Protein AF-A0A7R9FZ53-F1 (afdb_monomer_lite)

Sequence (120 aa):
MSGNQLMGVQQLRASTTQPQPLHDRTPSQDQLITLHGHTTLIVQKIKECRNTQSVFDACVLNNLNLERPPFDYYNKVRVHVSSRPKPTIKPDVFPDPTPKLPDDYPREPAKYGSRFHWLN

Structure (mmCIF, N/CA/C/O backbone):
data_AF-A0A7R9FZ53-F1
#
_entry.id   AF-A0A7R9FZ53-F1
#
loop_
_atom_site.group_PDB
_atom_site.id
_atom_site.type_symbol
_atom_site.label_atom_id
_atom_site.label_alt_id
_atom_site.label_comp_id
_atom_site.label_asym_id
_atom_site.label_entity_id
_atom_site.label_seq_id
_atom_site.pdbx_PDB_ins_code
_atom_site.Cartn_x
_atom_site.Cartn_y
_atom_site.Cartn_z
_atom_site.occupancy
_atom_site.B_iso_or_equiv
_atom_site.auth_seq_id
_atom_site.auth_comp_id
_atom_site.auth_asym_id
_atom_site.auth_atom_id
_atom_site.pdbx_PDB_model_num
ATOM 1 N N . MET A 1 1 ? -42.876 -6.710 74.922 1.00 40.97 1 MET A N 1
ATOM 2 C CA . MET A 1 1 ? -41.539 -6.702 74.293 1.00 40.97 1 MET A CA 1
ATOM 3 C C . MET A 1 1 ? -41.719 -6.236 72.856 1.00 40.97 1 MET A C 1
ATOM 5 O O . MET A 1 1 ? -42.336 -6.948 72.081 1.00 40.97 1 MET A O 1
ATOM 9 N N . SER A 1 2 ? -41.551 -4.922 72.653 1.00 46.62 2 SER A N 1
ATOM 10 C CA . SER A 1 2 ? -40.618 -4.302 71.681 1.00 46.62 2 SER A CA 1
ATOM 11 C C . SER A 1 2 ? -41.028 -4.539 70.215 1.00 46.62 2 SER A C 1
ATOM 13 O O . SER A 1 2 ? -40.892 -5.646 69.721 1.00 46.62 2 SER A O 1
ATOM 15 N N . GLY A 1 3 ? -41.554 -3.581 69.448 1.00 43.38 3 GLY A N 1
ATOM 16 C CA . GLY A 1 3 ? -41.259 -2.149 69.459 1.00 43.38 3 GLY A CA 1
ATOM 17 C C . GLY A 1 3 ? -39.815 -1.910 69.012 1.00 43.38 3 GLY A C 1
ATOM 18 O O . GLY A 1 3 ? -38.931 -2.119 69.830 1.00 43.38 3 GLY A O 1
ATOM 19 N N . ASN A 1 4 ? -39.605 -1.560 67.736 1.00 57.16 4 ASN A N 1
ATOM 20 C CA . ASN A 1 4 ? -38.472 -0.792 67.175 1.00 57.16 4 ASN A CA 1
ATOM 21 C C . ASN A 1 4 ? -38.691 -0.695 65.650 1.00 57.16 4 ASN A C 1
ATOM 23 O O . ASN A 1 4 ? -38.728 -1.715 64.974 1.00 57.16 4 ASN A O 1
ATOM 27 N N . GLN A 1 5 ? -39.134 0.428 65.087 1.00 52.97 5 GLN A N 1
ATOM 28 C CA . GLN A 1 5 ? -38.496 1.742 64.915 1.00 52.97 5 GLN A CA 1
AT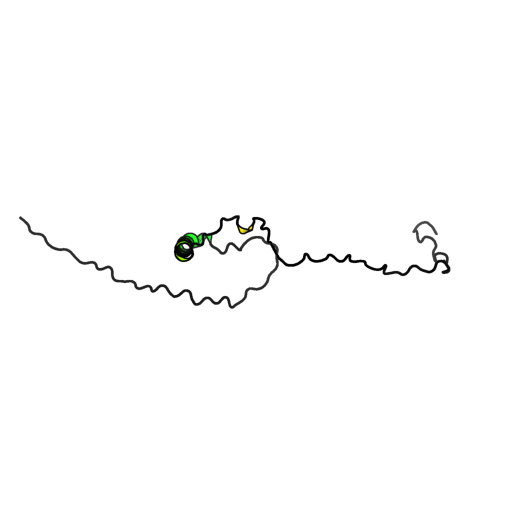OM 29 C C . GLN A 1 5 ? -37.684 1.852 63.611 1.00 52.97 5 GLN A C 1
ATOM 31 O O . GLN A 1 5 ? -36.732 1.123 63.356 1.00 52.97 5 GLN A O 1
ATOM 36 N N . LEU A 1 6 ? -38.147 2.815 62.811 1.00 50.94 6 LEU A N 1
ATOM 37 C CA . LEU A 1 6 ? -37.617 3.379 61.575 1.00 50.94 6 LEU A CA 1
ATOM 38 C C . LEU A 1 6 ? -36.127 3.739 61.643 1.00 50.94 6 LEU A C 1
ATOM 40 O O . LEU A 1 6 ? -35.712 4.402 62.585 1.00 50.94 6 LEU A O 1
ATOM 44 N N . MET A 1 7 ? -35.405 3.453 60.559 1.00 55.19 7 MET A N 1
ATOM 45 C CA . MET A 1 7 ? -34.286 4.234 60.005 1.00 55.19 7 MET A CA 1
ATOM 46 C C . MET A 1 7 ? -34.369 4.003 58.484 1.00 55.19 7 MET A C 1
ATOM 48 O O . MET A 1 7 ? -34.604 2.882 58.058 1.00 55.19 7 MET A O 1
ATOM 52 N N . GLY A 1 8 ? -34.259 4.951 57.568 1.00 43.66 8 GLY A N 1
ATOM 53 C CA . GLY A 1 8 ? -33.617 6.249 57.608 1.00 43.66 8 GLY A CA 1
ATOM 54 C C . GLY A 1 8 ? -33.093 6.483 56.189 1.00 43.66 8 GLY A C 1
ATOM 55 O O . GLY A 1 8 ? -32.354 5.672 55.645 1.00 43.66 8 GLY A O 1
ATOM 56 N N . VAL A 1 9 ? -33.573 7.561 55.583 1.00 47.75 9 VAL A N 1
ATOM 57 C CA . VAL A 1 9 ? -33.296 8.079 54.241 1.00 47.75 9 VAL A CA 1
ATOM 58 C C . VAL A 1 9 ? -31.801 8.091 53.899 1.00 47.75 9 VAL A C 1
ATOM 60 O O . VAL A 1 9 ? -31.007 8.645 54.652 1.00 47.75 9 VAL A O 1
ATOM 63 N N . GLN A 1 10 ? -31.447 7.647 52.692 1.00 50.56 10 GLN A N 1
ATOM 64 C CA . GLN A 1 10 ? -30.381 8.294 51.923 1.00 50.56 10 GLN A CA 1
ATOM 65 C C . GLN A 1 10 ? -30.743 8.307 50.437 1.00 50.56 10 GLN A C 1
ATOM 67 O O . GLN A 1 10 ? -30.466 7.394 49.667 1.00 50.56 10 GLN A O 1
ATOM 72 N N . GLN A 1 11 ? -31.409 9.396 50.057 1.00 53.41 11 GLN A N 1
ATOM 73 C CA . GLN A 1 11 ? -31.440 9.895 48.690 1.00 53.41 11 GLN A CA 1
ATOM 74 C C . GLN A 1 11 ? -29.994 10.122 48.234 1.00 53.41 11 GLN A C 1
ATOM 76 O O . GLN A 1 11 ? -29.324 11.032 48.728 1.00 53.41 11 GLN A O 1
ATOM 81 N N . LEU A 1 12 ? -29.511 9.324 47.282 1.00 49.91 12 LEU A N 1
ATOM 82 C CA . LEU A 1 12 ? -28.318 9.685 46.525 1.00 49.91 12 LEU A CA 1
ATOM 83 C C . LEU A 1 12 ? -28.705 10.827 45.586 1.00 49.91 12 LEU A C 1
ATOM 85 O O . LEU A 1 12 ? -29.399 10.651 44.586 1.00 49.91 12 LEU A O 1
ATOM 89 N N . ARG A 1 13 ? -28.309 12.030 46.000 1.00 50.81 13 ARG A N 1
ATOM 90 C CA . ARG A 1 13 ? -28.430 13.270 45.241 1.00 50.81 13 ARG A CA 1
ATOM 91 C C . ARG A 1 13 ? -27.688 13.138 43.911 1.00 50.81 13 ARG A C 1
ATOM 93 O O . ARG A 1 13 ? -26.597 12.578 43.845 1.00 50.81 13 ARG A O 1
ATOM 100 N N . ALA A 1 14 ? -28.306 13.691 42.875 1.00 45.50 14 ALA A N 1
ATOM 101 C CA . ALA A 1 14 ? -27.783 13.802 41.527 1.00 45.50 14 ALA A CA 1
ATOM 102 C C . ALA A 1 14 ? -26.382 14.435 41.493 1.00 45.50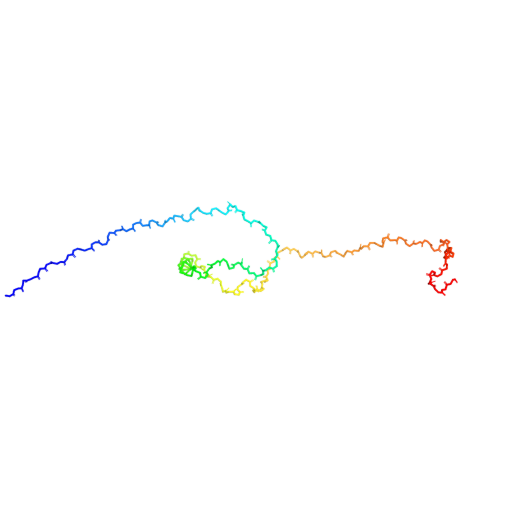 14 ALA A C 1
ATOM 104 O O . ALA A 1 14 ? -26.176 15.515 42.043 1.00 45.50 14 ALA A O 1
ATOM 105 N N . SER A 1 15 ? -25.462 13.818 40.753 1.00 36.88 15 SER A N 1
ATOM 106 C CA . SER A 1 15 ? -24.453 14.579 40.021 1.00 36.88 15 SER A CA 1
ATOM 107 C C . SER A 1 15 ? -24.885 14.576 38.566 1.00 36.88 15 SER A C 1
ATOM 109 O O . SER A 1 15 ? -24.725 13.596 37.842 1.00 36.88 15 SER A O 1
ATOM 111 N N . THR A 1 16 ? -25.532 15.668 38.175 1.00 47.81 16 THR A N 1
ATOM 112 C CA . THR A 1 16 ? -25.757 16.000 36.776 1.00 47.81 16 THR A CA 1
ATOM 113 C C . THR A 1 16 ? -24.399 16.371 36.179 1.00 47.81 16 THR A C 1
ATOM 115 O O . THR A 1 16 ? -23.972 17.518 36.195 1.00 47.81 16 THR A O 1
ATOM 118 N N . THR A 1 17 ? -23.650 15.387 35.696 1.00 46.69 17 THR A N 1
ATOM 119 C CA . THR A 1 17 ? -22.636 15.650 34.677 1.00 46.69 17 THR A CA 1
ATOM 120 C C . THR A 1 17 ? -23.312 15.413 33.345 1.00 46.69 17 THR A C 1
ATOM 122 O O . THR A 1 17 ? -23.374 14.299 32.830 1.00 46.69 17 THR A O 1
ATOM 125 N N . GLN A 1 18 ? -23.883 16.494 32.817 1.00 50.19 18 GLN A N 1
ATOM 126 C CA . GLN A 1 18 ? -24.276 16.582 31.419 1.00 50.19 18 GLN A CA 1
ATOM 127 C C . GLN A 1 18 ? -23.135 16.010 30.556 1.00 50.19 18 GLN A C 1
ATOM 129 O O . GLN A 1 18 ? -21.997 16.475 30.700 1.00 50.19 18 GLN A O 1
ATOM 134 N N . PRO A 1 19 ? -23.381 15.018 29.681 1.00 48.72 19 PRO A N 1
ATOM 135 C CA . PRO A 1 19 ? -22.401 14.662 28.671 1.00 48.72 19 PRO A CA 1
ATOM 136 C C . PRO A 1 19 ? -22.214 15.895 27.789 1.00 48.72 19 PRO A C 1
ATOM 138 O O . PRO A 1 19 ? -23.145 16.350 27.127 1.00 48.72 19 PRO A O 1
ATOM 141 N N . GLN A 1 20 ? -21.023 16.485 27.854 1.00 58.31 20 GLN A N 1
ATOM 142 C CA . GLN A 1 20 ? -20.663 17.608 27.000 1.00 58.31 20 GLN A CA 1
ATOM 143 C C . GLN A 1 20 ? -20.831 17.170 25.533 1.00 58.31 20 GLN A C 1
ATOM 145 O O . GLN A 1 20 ? -20.358 16.084 25.175 1.00 58.31 20 GLN A O 1
ATOM 150 N N . PRO A 1 21 ? -21.507 17.963 24.685 1.00 44.88 21 PRO A N 1
ATOM 151 C CA . PRO A 1 21 ? -21.670 17.629 23.279 1.00 44.88 21 PRO A CA 1
ATOM 152 C C . PRO A 1 21 ? -20.295 17.564 22.598 1.00 44.88 21 PRO A C 1
ATOM 154 O O . PRO A 1 21 ? -19.507 18.505 22.657 1.00 44.88 21 PRO A O 1
ATOM 157 N N . LEU A 1 22 ? -20.008 16.438 21.938 1.00 53.91 22 LEU A N 1
ATOM 158 C CA . LEU A 1 22 ? -18.785 16.169 21.169 1.00 53.91 22 LEU A CA 1
ATOM 159 C C . LEU A 1 22 ? -18.784 16.942 19.837 1.00 53.91 22 LEU A C 1
ATOM 161 O O . LEU A 1 22 ? -18.521 16.366 18.787 1.00 53.91 22 LEU A O 1
ATOM 165 N N . HIS A 1 23 ? -19.144 18.225 19.854 1.00 53.47 23 HIS A N 1
ATOM 166 C CA . HIS A 1 23 ? -19.227 19.019 18.629 1.00 53.47 23 HIS A CA 1
ATOM 167 C C . HIS A 1 23 ? -18.069 19.990 18.404 1.00 53.47 23 HIS A C 1
ATOM 169 O O . HIS A 1 23 ? -17.952 20.493 17.293 1.00 53.47 23 HIS A O 1
ATOM 175 N N . ASP A 1 24 ? -17.139 20.125 19.355 1.00 41.97 24 ASP A N 1
ATOM 176 C CA . ASP A 1 24 ? -15.988 21.024 19.217 1.00 41.97 24 ASP A CA 1
ATOM 177 C C . ASP A 1 24 ? -14.653 20.300 19.431 1.00 41.97 24 ASP A C 1
ATOM 179 O O . ASP A 1 24 ? -13.992 20.413 20.462 1.00 41.97 24 ASP A O 1
ATOM 183 N N . ARG A 1 25 ? -14.221 19.552 18.414 1.00 44.69 25 ARG A N 1
ATOM 184 C CA . ARG A 1 25 ? -12.794 19.464 18.068 1.00 44.69 25 ARG A CA 1
ATOM 185 C C . ARG A 1 25 ? -12.687 19.566 16.561 1.00 44.69 25 ARG A C 1
ATOM 187 O O . ARG A 1 25 ? -12.655 18.559 15.856 1.00 44.69 25 ARG A O 1
ATOM 194 N N . THR A 1 26 ? -12.675 20.793 16.061 1.00 45.09 26 THR A N 1
ATOM 195 C CA . THR A 1 26 ? -12.249 21.034 14.688 1.00 45.09 26 THR A CA 1
ATOM 196 C C . THR A 1 26 ? -10.803 20.539 14.541 1.00 45.09 26 THR A C 1
ATOM 198 O O . THR A 1 26 ? -9.958 20.834 15.392 1.00 45.09 26 THR A O 1
ATOM 201 N N . PRO A 1 27 ? -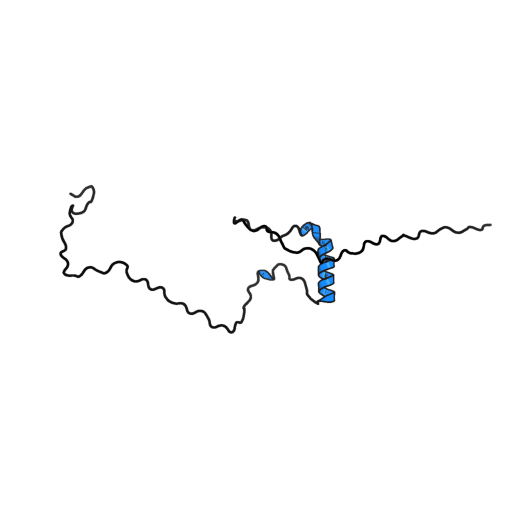10.479 19.772 13.488 1.00 45.69 27 PRO A N 1
ATOM 202 C CA . PRO A 1 27 ? -9.108 19.437 13.151 1.00 45.69 27 PRO A CA 1
ATOM 203 C C . PRO A 1 27 ? -8.517 20.656 12.445 1.00 45.69 27 PRO A C 1
ATOM 205 O O . PRO A 1 27 ? -8.433 20.719 11.224 1.00 45.69 27 PRO A O 1
ATOM 208 N N . SER A 1 28 ? -8.186 21.679 13.217 1.00 50.81 28 SER A N 1
ATOM 209 C CA . SER A 1 28 ? -7.570 22.892 12.699 1.00 50.81 28 SER A CA 1
ATOM 210 C C . SER A 1 28 ? -6.437 23.290 13.623 1.00 50.81 28 SER A C 1
ATOM 212 O O . SER A 1 28 ? -6.613 24.147 14.482 1.00 50.81 28 SER A O 1
ATOM 214 N N . GLN A 1 29 ? -5.312 22.594 13.474 1.00 44.66 29 GLN A N 1
ATOM 215 C CA . GLN A 1 29 ? -3.957 23.152 13.449 1.00 44.66 29 GLN A CA 1
ATOM 216 C C . GLN A 1 29 ? -2.961 21.995 13.520 1.00 44.66 29 GLN A C 1
ATOM 218 O O . GLN A 1 29 ? -2.719 21.404 14.567 1.00 44.66 29 GLN A O 1
ATOM 223 N N . ASP A 1 30 ? -2.467 21.641 12.338 1.00 44.09 30 ASP A N 1
ATOM 224 C CA . ASP A 1 30 ? -1.057 21.405 12.059 1.00 44.09 30 ASP A CA 1
ATOM 225 C C . ASP A 1 30 ? -0.232 20.707 13.143 1.00 44.09 30 ASP A C 1
ATOM 227 O O . ASP A 1 30 ? 0.284 21.333 14.063 1.00 44.09 30 ASP A O 1
ATOM 231 N N . GLN A 1 31 ? 0.084 19.440 12.881 1.00 48.75 31 GLN A N 1
ATOM 232 C CA . GLN A 1 31 ? 1.490 19.122 12.640 1.00 48.75 31 GLN A CA 1
ATOM 233 C C . GLN A 1 31 ? 1.625 18.353 11.328 1.00 48.75 31 GLN A C 1
ATOM 235 O O . GLN A 1 31 ? 1.539 17.129 11.259 1.00 48.75 31 GLN A O 1
ATOM 240 N N . LEU A 1 32 ? 1.816 19.127 10.264 1.00 41.47 32 LEU A N 1
ATOM 241 C CA . LEU A 1 32 ? 2.550 18.686 9.090 1.00 41.47 32 LEU A CA 1
ATOM 242 C C . LEU A 1 32 ? 4.049 18.596 9.462 1.00 41.47 32 LEU A C 1
ATOM 244 O O . LEU A 1 32 ? 4.530 19.390 10.268 1.00 41.47 32 LEU A O 1
ATOM 248 N N . ILE A 1 33 ? 4.782 17.726 8.753 1.00 46.03 33 ILE A N 1
ATOM 249 C CA . ILE A 1 33 ? 6.255 17.572 8.690 1.00 46.03 33 ILE A CA 1
ATOM 250 C C . ILE A 1 33 ? 6.849 16.782 9.890 1.00 46.03 33 ILE A C 1
ATOM 252 O O . ILE A 1 33 ? 6.860 17.239 11.022 1.00 46.03 33 ILE A O 1
ATOM 256 N N . THR A 1 34 ? 7.379 15.558 9.739 1.00 41.53 34 THR A N 1
ATOM 257 C CA . THR A 1 34 ? 8.690 15.295 9.114 1.00 41.53 34 THR A CA 1
ATOM 258 C C . THR A 1 34 ? 8.832 13.829 8.676 1.00 41.53 34 THR A C 1
ATOM 260 O 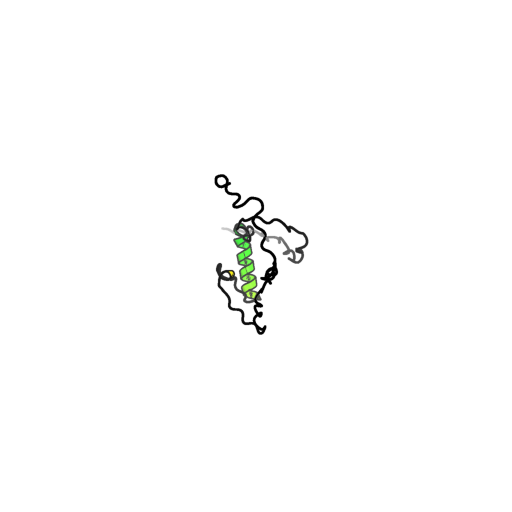O . THR A 1 34 ? 8.542 12.897 9.424 1.00 41.53 34 THR A O 1
ATOM 263 N N . LEU A 1 35 ? 9.310 13.650 7.442 1.00 51.12 35 LEU A N 1
ATOM 264 C CA . LEU A 1 35 ? 9.859 12.419 6.873 1.00 51.12 35 LEU A CA 1
ATOM 265 C C . LEU A 1 35 ? 10.961 11.861 7.779 1.00 51.12 35 LEU A C 1
ATOM 267 O O . LEU A 1 35 ? 11.946 12.556 7.916 1.00 51.12 35 LEU A O 1
ATOM 271 N N . HIS A 1 36 ? 10.839 10.650 8.333 1.00 40.44 36 HIS A N 1
ATOM 272 C CA . HIS A 1 36 ? 11.942 9.696 8.574 1.00 40.44 36 HIS A CA 1
ATOM 273 C C . HIS A 1 36 ? 11.367 8.368 9.110 1.00 40.44 36 HIS A C 1
ATOM 275 O O . HIS A 1 36 ? 11.066 8.226 10.288 1.00 40.44 36 HIS A O 1
ATOM 281 N N . GLY A 1 37 ? 11.203 7.389 8.216 1.00 46.22 37 GLY A N 1
ATOM 282 C CA . GLY A 1 37 ? 11.651 6.001 8.412 1.00 46.22 37 GLY A CA 1
ATOM 283 C C . GLY A 1 37 ? 11.371 5.220 9.705 1.00 46.22 37 GLY A C 1
ATOM 284 O O . GLY A 1 37 ? 12.146 4.311 9.983 1.00 46.22 37 GLY A O 1
ATOM 285 N N . HIS A 1 38 ? 10.308 5.474 10.470 1.00 38.25 38 HIS A N 1
ATOM 286 C CA . HIS A 1 38 ? 9.910 4.570 11.555 1.00 38.25 38 HIS A CA 1
ATOM 287 C C . HIS A 1 38 ? 8.441 4.175 11.416 1.00 38.25 38 HIS A C 1
ATOM 289 O O . HIS A 1 38 ? 7.527 4.949 11.693 1.00 38.25 38 HIS A O 1
ATOM 295 N N . THR A 1 39 ? 8.213 2.943 10.964 1.00 51.38 39 THR A N 1
ATOM 296 C CA . THR A 1 39 ? 6.903 2.291 10.930 1.00 51.38 39 THR A CA 1
ATOM 297 C C . THR A 1 39 ? 6.441 2.036 12.360 1.00 51.38 39 THR A C 1
ATOM 299 O O . THR A 1 39 ? 6.587 0.952 12.918 1.00 51.38 39 THR A O 1
ATOM 302 N N . THR A 1 40 ? 5.922 3.061 13.014 1.00 51.31 40 THR A N 1
ATOM 303 C CA . THR A 1 40 ? 5.094 2.933 14.207 1.00 51.31 40 THR A CA 1
ATOM 304 C C . THR A 1 40 ? 4.282 4.213 14.335 1.00 51.31 40 THR A C 1
ATOM 306 O O . THR A 1 40 ? 4.805 5.294 14.106 1.00 51.31 40 THR A O 1
ATOM 309 N N . LEU A 1 41 ? 3.025 4.073 14.764 1.00 45.59 41 LEU A N 1
ATOM 310 C CA . LEU A 1 41 ? 2.115 5.153 15.185 1.00 45.59 41 LEU A CA 1
ATOM 311 C C . LEU A 1 41 ? 1.124 5.707 14.134 1.00 45.59 41 LEU A C 1
ATOM 313 O O . LEU A 1 41 ? 1.020 6.903 13.911 1.00 45.59 41 LEU A O 1
ATOM 317 N N . ILE A 1 42 ? 0.240 4.831 13.643 1.00 47.38 42 ILE A N 1
ATOM 318 C CA . ILE A 1 42 ? -1.222 5.086 13.741 1.00 47.38 42 ILE A CA 1
ATOM 319 C C . ILE A 1 42 ? -1.872 4.271 14.868 1.00 47.38 42 ILE A C 1
ATOM 321 O O . ILE A 1 42 ? -3.089 4.231 15.020 1.00 47.38 42 ILE A O 1
ATOM 325 N N . VAL A 1 43 ? -1.060 3.673 15.740 1.00 52.22 43 VAL A N 1
ATOM 326 C CA . VAL A 1 43 ? -1.505 3.406 17.104 1.00 52.22 43 VAL A CA 1
ATOM 327 C C . VAL A 1 43 ? -1.319 4.726 17.847 1.00 52.22 43 VAL A C 1
ATOM 329 O O . VAL A 1 43 ? -0.348 4.906 18.576 1.00 52.22 43 VAL A O 1
ATOM 332 N N . GLN A 1 44 ? -2.274 5.655 17.681 1.00 56.22 44 GLN A N 1
ATOM 333 C CA . GLN A 1 44 ? -2.632 6.562 18.781 1.00 56.22 44 GLN A CA 1
ATOM 334 C C . GLN A 1 44 ? -2.632 5.733 20.073 1.00 56.22 44 GLN A C 1
ATOM 336 O O . GLN A 1 44 ? -2.841 4.524 20.003 1.00 56.22 44 GLN A O 1
ATOM 341 N N . LYS A 1 45 ? -2.382 6.317 21.242 1.00 60.78 45 LYS A N 1
ATOM 342 C CA . LYS A 1 45 ? -2.263 5.607 22.531 1.00 60.78 45 LYS A CA 1
ATOM 343 C C . LYS A 1 45 ? -3.585 4.921 22.977 1.00 60.78 45 LYS A C 1
ATOM 345 O O . LYS A 1 45 ? -4.130 5.183 24.034 1.00 60.78 45 LYS A O 1
ATOM 350 N N . ILE A 1 46 ? -4.112 4.002 22.167 1.00 72.50 46 ILE A N 1
ATOM 351 C CA . ILE A 1 46 ? -5.414 3.329 22.234 1.00 72.50 46 ILE A CA 1
ATOM 352 C C . ILE A 1 46 ? -5.390 2.250 23.319 1.00 72.50 46 ILE A C 1
ATOM 354 O O . ILE A 1 46 ? -6.437 1.809 23.784 1.00 72.50 46 ILE A O 1
ATOM 358 N N . LYS A 1 47 ? -4.197 1.817 23.752 1.00 78.62 47 LYS A N 1
ATOM 359 C CA . LYS A 1 47 ? -4.038 0.833 24.831 1.00 78.62 47 LYS A CA 1
ATOM 360 C C . LYS A 1 47 ? -4.737 1.277 26.121 1.00 78.62 47 LYS A C 1
ATOM 362 O O . LYS A 1 47 ? -5.308 0.433 26.796 1.00 78.62 47 LYS A O 1
ATOM 367 N N . GLU A 1 48 ? -4.753 2.574 26.416 1.00 84.62 48 GLU A N 1
ATOM 368 C CA . GLU A 1 48 ? -5.395 3.127 27.617 1.00 84.62 48 GLU A CA 1
ATOM 369 C C . GLU A 1 48 ? -6.892 3.416 27.433 1.00 84.62 48 GLU A C 1
ATOM 371 O O . GLU A 1 48 ? -7.622 3.558 28.408 1.00 84.62 48 GLU A O 1
ATOM 376 N N . CYS A 1 49 ? -7.378 3.461 26.190 1.00 85.31 49 CYS A N 1
ATOM 377 C CA . CYS A 1 49 ? -8.745 3.863 25.849 1.00 85.31 49 CYS A CA 1
ATOM 378 C C . CYS A 1 49 ? -9.674 2.675 25.537 1.00 85.31 49 CYS A C 1
ATOM 380 O O . CYS A 1 49 ? -10.685 2.841 24.859 1.00 85.31 49 CYS A O 1
ATOM 382 N N . ARG A 1 50 ? -9.363 1.457 26.003 1.00 86.56 50 ARG A N 1
ATOM 383 C CA . ARG A 1 50 ? -10.175 0.264 25.678 1.00 86.56 50 ARG A CA 1
ATOM 384 C C . ARG A 1 50 ? -11.587 0.305 26.262 1.00 86.56 50 ARG A C 1
ATOM 386 O O . ARG A 1 50 ? -12.508 -0.205 25.634 1.00 86.56 50 ARG A O 1
ATOM 393 N N . ASN A 1 51 ? -11.768 0.980 27.396 1.00 87.94 51 ASN A N 1
ATOM 394 C CA . ASN A 1 51 ? -13.080 1.138 28.029 1.00 87.94 51 ASN A CA 1
ATOM 395 C C . ASN A 1 51 ? -14.003 2.071 27.233 1.00 87.94 51 ASN A C 1
ATOM 397 O O . ASN A 1 51 ? -15.193 1.812 27.120 1.00 87.94 51 ASN A O 1
ATOM 401 N N . THR A 1 52 ? -13.472 3.159 26.668 1.00 90.12 52 THR A N 1
ATOM 402 C CA . THR A 1 52 ? -14.270 4.075 25.837 1.00 90.12 52 THR A CA 1
ATOM 403 C C . THR A 1 52 ? -14.487 3.512 24.438 1.00 90.12 52 THR A C 1
ATOM 405 O O . THR A 1 52 ? -15.543 3.730 23.848 1.00 90.12 52 THR A O 1
ATOM 408 N N . GLN A 1 53 ? -13.529 2.732 23.931 1.00 90.00 53 GLN A N 1
ATOM 409 C CA . GLN A 1 53 ? -13.656 2.026 22.663 1.00 90.00 53 GLN A CA 1
ATOM 410 C C . GLN A 1 53 ? -14.831 1.043 22.657 1.00 90.00 53 GLN A C 1
ATOM 412 O O . GLN A 1 53 ? -15.598 1.054 21.703 1.00 90.00 53 GLN A O 1
ATOM 417 N N . SER A 1 54 ? -15.013 0.230 23.704 1.00 90.25 54 SER A N 1
ATOM 418 C CA . SER A 1 54 ? -16.118 -0.740 23.741 1.00 90.25 54 SER A CA 1
ATOM 419 C C . SER A 1 54 ? -17.493 -0.066 23.736 1.00 90.25 54 SER A C 1
ATOM 421 O O . SER A 1 54 ? -18.400 -0.525 23.047 1.00 90.25 54 SER A O 1
ATOM 423 N N . VAL A 1 55 ? -17.638 1.052 24.455 1.00 94.38 55 VAL A N 1
ATOM 424 C CA . VAL A 1 55 ? -18.880 1.842 24.481 1.00 94.38 55 VAL A CA 1
ATOM 425 C C . VAL A 1 55 ? -19.163 2.462 23.113 1.00 94.38 55 VAL A C 1
ATOM 427 O O . VAL A 1 55 ? -20.300 2.433 22.643 1.00 94.38 55 VAL A O 1
ATOM 430 N N . PHE A 1 56 ? -18.135 3.001 22.456 1.00 93.75 56 PHE A N 1
ATOM 431 C CA . PHE A 1 56 ? -18.269 3.577 21.122 1.00 93.75 56 PHE A CA 1
ATOM 432 C C . PHE A 1 56 ? -18.617 2.517 20.071 1.00 93.75 56 PHE A C 1
ATOM 434 O O . PHE A 1 56 ? -19.586 2.691 19.334 1.00 93.75 56 PHE A O 1
ATOM 441 N N . ASP A 1 57 ? -17.884 1.402 20.048 1.00 94.50 57 ASP A N 1
ATOM 442 C CA . ASP A 1 57 ? -18.111 0.303 19.108 1.00 94.50 57 ASP A CA 1
ATOM 443 C C . ASP A 1 57 ? -19.536 -0.270 19.274 1.00 94.50 57 ASP A C 1
ATOM 445 O O . ASP A 1 57 ? -20.221 -0.518 18.282 1.00 94.50 57 ASP A O 1
ATOM 449 N N . ALA A 1 58 ? -20.039 -0.390 20.511 1.00 94.56 58 ALA A N 1
ATOM 450 C CA . ALA A 1 58 ? -21.419 -0.802 20.778 1.00 94.56 58 ALA A CA 1
ATOM 451 C C . ALA A 1 58 ? -22.456 0.225 20.287 1.00 94.56 58 ALA A C 1
ATOM 453 O O . ALA A 1 58 ? -23.473 -0.143 19.701 1.00 94.56 58 ALA A O 1
ATOM 454 N N . CYS A 1 59 ? -22.207 1.519 20.500 1.00 96.69 59 CYS A N 1
ATOM 455 C CA . CYS A 1 59 ? -23.090 2.589 20.031 1.00 96.69 59 CYS A CA 1
ATOM 456 C C . CYS A 1 59 ? -23.210 2.600 18.498 1.00 96.69 59 CYS A C 1
ATOM 458 O O . CYS A 1 59 ? -24.311 2.710 17.957 1.00 96.69 59 CYS A O 1
ATOM 460 N N . VAL A 1 60 ? -22.087 2.446 17.794 1.00 96.88 60 VAL A N 1
ATOM 461 C CA . VAL A 1 60 ? -22.036 2.413 16.326 1.00 96.88 60 VAL A CA 1
ATOM 462 C C . VAL A 1 60 ? -22.724 1.162 15.776 1.00 96.88 60 VAL A C 1
ATOM 464 O O . VAL A 1 60 ? -23.496 1.265 14.821 1.00 96.88 60 VAL A O 1
ATOM 467 N N . LEU A 1 61 ? -22.522 0.003 16.408 1.00 96.12 61 LEU A N 1
ATOM 468 C CA . LEU A 1 61 ? -23.185 -1.235 16.005 1.00 96.12 61 LEU A CA 1
ATOM 469 C C . LEU A 1 61 ? -24.711 -1.134 16.139 1.00 96.12 61 LEU A C 1
ATOM 471 O O . LEU A 1 61 ? -25.429 -1.536 15.230 1.00 96.12 61 LEU A O 1
ATOM 475 N N . ASN A 1 62 ? -25.205 -0.564 17.240 1.00 97.25 62 ASN A N 1
ATOM 476 C CA . ASN A 1 62 ? -26.642 -0.494 17.516 1.00 97.25 62 ASN A CA 1
ATOM 477 C C . ASN A 1 62 ? -27.382 0.543 16.658 1.00 97.25 62 ASN A C 1
ATOM 479 O O . ASN A 1 62 ? -28.539 0.325 16.317 1.00 97.25 62 ASN A O 1
ATOM 483 N N . ASN A 1 63 ? -26.739 1.669 16.327 1.00 97.75 63 ASN A N 1
ATOM 484 C CA . ASN A 1 63 ? -27.402 2.776 15.627 1.00 97.75 63 ASN A CA 1
ATOM 485 C C . ASN A 1 63 ? -27.159 2.786 14.114 1.00 97.75 63 ASN A C 1
ATOM 487 O O . ASN A 1 63 ? -27.978 3.313 13.367 1.00 97.75 63 ASN A O 1
ATOM 491 N N . LEU A 1 64 ? -26.014 2.264 13.667 1.00 96.69 64 LEU A N 1
ATOM 492 C CA . LEU A 1 64 ? -25.589 2.314 12.265 1.00 96.69 64 LEU A CA 1
ATOM 493 C C . LEU A 1 64 ? -25.388 0.921 11.661 1.00 96.69 64 LEU A C 1
ATOM 495 O O . LEU A 1 64 ? -25.117 0.824 10.467 1.00 96.69 64 LEU A O 1
ATOM 499 N N . ASN A 1 65 ? -25.487 -0.147 12.464 1.00 96.00 65 ASN A N 1
ATOM 500 C CA . ASN A 1 65 ? -25.208 -1.522 12.043 1.00 96.00 65 ASN A CA 1
ATOM 501 C C . ASN A 1 65 ? -23.815 -1.677 11.404 1.00 96.00 65 ASN A C 1
ATOM 503 O O . ASN A 1 65 ? -23.608 -2.519 10.531 1.00 96.00 65 ASN A O 1
ATOM 507 N N . LEU A 1 66 ? -22.849 -0.860 11.839 1.00 94.81 66 LEU A N 1
ATOM 508 C CA . LEU A 1 66 ? -21.468 -0.904 11.366 1.00 94.81 66 LEU A CA 1
ATOM 509 C C . LEU A 1 66 ? -20.598 -1.636 12.388 1.00 94.81 66 LEU A C 1
ATOM 511 O O . LEU A 1 66 ? -20.441 -1.195 13.524 1.00 94.81 66 LEU A O 1
ATOM 515 N N . GLU A 1 67 ? -20.006 -2.750 11.969 1.00 94.00 67 GLU A N 1
ATOM 516 C CA . GLU A 1 67 ? -19.060 -3.501 12.790 1.00 94.00 67 GLU A CA 1
ATOM 517 C C . GLU A 1 67 ? -17.640 -2.940 12.646 1.00 94.00 67 GLU A C 1
ATOM 519 O O . GLU A 1 67 ? -17.209 -2.515 11.567 1.00 94.00 67 GLU A O 1
ATOM 524 N N . ARG A 1 68 ? -16.874 -2.986 13.739 1.00 92.50 68 ARG A N 1
ATOM 525 C CA . ARG A 1 68 ? -15.444 -2.696 13.716 1.00 92.50 68 ARG A CA 1
ATOM 526 C C . ARG A 1 68 ? -14.707 -3.736 12.854 1.00 92.50 68 ARG A C 1
ATOM 528 O O . ARG A 1 68 ? -14.724 -4.917 13.196 1.00 92.50 68 ARG A O 1
ATOM 535 N N . PRO A 1 69 ? -13.959 -3.327 11.812 1.00 92.62 69 PRO A N 1
ATOM 536 C CA . PRO A 1 69 ? -13.232 -4.279 10.987 1.00 92.62 69 PRO A CA 1
ATOM 537 C C . PRO A 1 69 ? -12.153 -5.047 11.771 1.00 92.62 69 PRO A C 1
ATOM 539 O O . PRO A 1 69 ? -11.537 -4.496 12.696 1.00 92.62 69 PRO A O 1
ATOM 542 N N . PRO A 1 70 ? -11.858 -6.300 11.381 1.00 90.19 70 PRO A N 1
ATOM 543 C CA . PRO A 1 70 ? -10.763 -7.059 11.966 1.00 90.19 70 PRO A CA 1
ATOM 544 C C . PRO A 1 70 ? -9.417 -6.390 11.672 1.00 90.19 70 PRO A C 1
ATOM 546 O O . PRO A 1 70 ? -9.277 -5.615 10.725 1.00 90.19 70 PRO A O 1
ATOM 549 N N . PHE A 1 71 ? -8.399 -6.733 12.465 1.00 86.56 71 PHE A N 1
ATOM 550 C CA . PHE A 1 71 ? -7.056 -6.145 12.369 1.00 86.56 71 PHE A CA 1
ATOM 551 C C . PHE A 1 71 ? -6.460 -6.190 10.949 1.00 86.56 71 PHE A C 1
ATOM 553 O O . PHE A 1 71 ? -5.780 -5.259 10.536 1.00 86.56 71 PHE A O 1
ATOM 560 N N . ASP A 1 72 ? -6.770 -7.236 10.185 1.00 90.69 72 ASP A N 1
ATOM 561 C CA . ASP A 1 72 ? -6.224 -7.470 8.847 1.00 90.69 72 ASP A CA 1
ATOM 562 C C . ASP A 1 72 ? -7.061 -6.861 7.700 1.00 90.69 72 ASP A C 1
ATOM 564 O O . ASP A 1 72 ? -6.728 -6.988 6.527 1.00 90.69 72 ASP A O 1
ATOM 568 N N . TYR A 1 73 ? -8.175 -6.183 7.990 1.00 91.69 73 TYR A N 1
ATOM 569 C CA . TYR A 1 73 ? -9.109 -5.711 6.956 1.00 91.69 73 TYR A CA 1
ATOM 570 C C . TYR A 1 73 ? -8.467 -4.798 5.897 1.00 91.69 73 TYR A C 1
ATOM 572 O O . TYR A 1 73 ? -8.837 -4.860 4.721 1.00 91.69 73 TYR A O 1
ATOM 580 N N . TYR A 1 74 ? -7.516 -3.959 6.307 1.00 88.69 74 TYR A N 1
ATOM 581 C CA . TYR A 1 74 ? -6.850 -2.990 5.431 1.00 88.69 74 TYR A CA 1
ATOM 582 C C . TYR A 1 74 ? -5.620 -3.548 4.712 1.00 88.69 74 TYR A C 1
ATOM 584 O O . TYR A 1 74 ? -5.188 -2.963 3.725 1.00 88.69 74 TYR A O 1
ATOM 592 N N . ASN A 1 75 ? -5.089 -4.685 5.162 1.00 92.75 75 ASN A N 1
ATOM 593 C CA . ASN A 1 75 ? -3.920 -5.310 4.542 1.00 92.75 75 ASN A CA 1
ATOM 594 C C . ASN A 1 75 ? -4.313 -6.307 3.443 1.00 92.75 75 ASN A C 1
ATOM 596 O O . ASN A 1 75 ? -3.471 -6.740 2.658 1.00 92.75 75 ASN A O 1
ATOM 600 N N . LYS A 1 76 ? -5.598 -6.667 3.359 1.00 90.94 76 LYS A N 1
ATOM 601 C CA . LYS A 1 76 ? -6.121 -7.523 2.295 1.00 90.94 76 LYS A CA 1
ATOM 602 C C . LYS A 1 76 ? -6.204 -6.758 0.979 1.00 90.94 76 LYS A C 1
ATOM 604 O O . LYS A 1 76 ? -6.786 -5.675 0.913 1.00 90.94 76 LYS A O 1
ATOM 609 N N . VAL A 1 77 ? -5.679 -7.369 -0.082 1.00 94.81 77 VAL A N 1
ATOM 610 C CA . VAL A 1 77 ? -5.789 -6.850 -1.450 1.00 94.81 77 VAL A CA 1
ATOM 611 C C . VAL A 1 77 ? -7.263 -6.758 -1.843 1.00 94.81 77 VAL A C 1
ATOM 613 O O . VAL A 1 77 ? -8.022 -7.714 -1.681 1.00 94.81 77 VAL A O 1
ATOM 616 N N . ARG A 1 78 ? -7.663 -5.605 -2.386 1.00 92.62 78 ARG A N 1
ATOM 617 C CA . ARG A 1 78 ? -9.008 -5.373 -2.924 1.00 92.62 78 ARG A CA 1
ATOM 618 C C . ARG A 1 78 ? -8.924 -5.105 -4.413 1.00 92.62 78 ARG A C 1
ATOM 620 O O . ARG A 1 78 ? -8.136 -4.274 -4.855 1.00 92.62 78 ARG A O 1
ATOM 627 N N . VAL A 1 79 ? -9.759 -5.795 -5.179 1.00 91.81 79 VAL A N 1
ATOM 628 C CA . VAL A 1 79 ? -9.905 -5.544 -6.613 1.00 91.81 79 VAL A CA 1
ATOM 629 C C . VAL A 1 79 ? -10.992 -4.490 -6.796 1.00 91.81 79 VAL A C 1
ATOM 631 O O . VAL A 1 79 ? -12.154 -4.727 -6.474 1.00 91.81 79 VAL A O 1
ATOM 634 N N . HIS A 1 80 ? -10.609 -3.315 -7.294 1.00 91.31 80 HIS A N 1
ATOM 635 C CA . HIS A 1 80 ? -11.543 -2.238 -7.610 1.00 91.31 80 HIS A CA 1
ATOM 636 C C . HIS A 1 80 ? -11.963 -2.330 -9.077 1.00 91.31 80 HIS A C 1
ATOM 638 O O . HIS A 1 80 ? -11.131 -2.207 -9.976 1.00 91.31 80 HIS A O 1
ATOM 644 N N . VAL A 1 81 ? -13.260 -2.522 -9.326 1.00 91.06 81 VAL A N 1
ATOM 645 C CA . VAL A 1 81 ? -13.823 -2.427 -10.677 1.00 91.06 81 VAL A CA 1
ATOM 646 C C . VAL A 1 81 ? -14.027 -0.950 -10.996 1.00 91.06 81 VAL A C 1
ATOM 648 O O . VAL A 1 81 ? -14.719 -0.245 -10.267 1.00 91.06 81 VAL A O 1
ATOM 651 N N . SER A 1 82 ? -13.414 -0.473 -12.077 1.00 92.38 82 SER A N 1
ATOM 652 C CA . SER A 1 82 ? -13.579 0.904 -12.545 1.00 92.38 82 SER A CA 1
ATOM 653 C C . SER A 1 82 ? -13.964 0.915 -14.021 1.00 92.38 82 SER A C 1
ATOM 655 O O . SER A 1 82 ? -13.496 0.079 -14.789 1.00 92.38 82 SER A O 1
ATOM 657 N N . SER A 1 83 ? -14.822 1.859 -14.413 1.00 93.56 83 SER A N 1
ATOM 658 C CA . SER A 1 83 ? -15.250 2.071 -15.805 1.00 93.56 83 SER A CA 1
ATOM 659 C C . SER A 1 83 ? -14.233 2.861 -16.637 1.00 93.56 83 SER A C 1
ATOM 661 O O . SER A 1 83 ? -14.380 2.985 -17.851 1.00 93.56 83 SER A O 1
ATOM 663 N N . ARG A 1 84 ? -13.201 3.419 -15.993 1.00 91.00 84 ARG A N 1
ATOM 664 C CA . ARG A 1 84 ? -12.155 4.200 -16.654 1.00 91.00 84 ARG A CA 1
ATOM 665 C C . ARG A 1 84 ? -11.311 3.284 -17.553 1.00 91.00 84 ARG A C 1
ATOM 667 O O . ARG A 1 84 ? -10.895 2.219 -17.096 1.00 91.00 84 ARG A O 1
ATOM 674 N N . PRO A 1 85 ? -10.971 3.703 -18.786 1.00 90.38 85 PRO A N 1
ATOM 675 C CA . PRO A 1 85 ? -10.046 2.944 -19.617 1.00 90.38 85 PRO A CA 1
ATOM 676 C C . PRO A 1 85 ? -8.663 2.857 -18.960 1.00 90.38 85 PRO A C 1
ATOM 678 O O . PRO A 1 85 ? -8.194 3.802 -18.313 1.00 90.38 85 PRO A O 1
ATOM 681 N N . LYS A 1 86 ? -7.993 1.716 -19.147 1.00 89.00 86 LYS A N 1
ATOM 682 C CA . LYS A 1 86 ? -6.626 1.508 -18.662 1.00 89.00 86 LYS A CA 1
ATOM 683 C C . LYS A 1 86 ? -5.697 2.575 -19.270 1.00 89.00 86 LYS A C 1
ATOM 685 O O . LYS A 1 86 ? -5.796 2.823 -20.471 1.00 89.00 86 LYS A O 1
ATOM 690 N N . PRO A 1 87 ? -4.799 3.198 -18.485 1.00 90.06 87 PRO A N 1
ATOM 691 C CA . PRO A 1 87 ? -3.825 4.142 -19.024 1.00 90.06 87 PRO A CA 1
ATOM 692 C C . PRO A 1 87 ? -2.981 3.502 -20.132 1.00 90.06 87 PRO A C 1
ATOM 694 O O . PRO A 1 87 ? -2.441 2.409 -19.950 1.00 90.06 87 PRO A O 1
ATOM 697 N N . THR A 1 88 ? -2.860 4.184 -21.271 1.00 88.75 88 THR A N 1
ATOM 698 C CA . THR A 1 88 ? -1.987 3.753 -22.367 1.00 88.75 88 THR A CA 1
ATOM 699 C C . THR A 1 88 ? -0.533 4.021 -21.995 1.00 88.75 88 THR A C 1
ATOM 701 O O . THR A 1 88 ? -0.170 5.159 -21.699 1.00 88.75 88 THR A O 1
ATOM 704 N N . ILE A 1 89 ? 0.305 2.987 -22.037 1.00 86.69 89 ILE A N 1
ATOM 705 C CA . ILE A 1 89 ? 1.754 3.118 -21.852 1.00 86.69 89 ILE A CA 1
ATOM 706 C C . ILE A 1 89 ? 2.329 3.636 -23.173 1.00 86.69 89 ILE A C 1
ATOM 708 O O . ILE A 1 89 ? 2.209 2.966 -24.198 1.00 86.69 89 ILE A O 1
ATOM 712 N N . LYS A 1 90 ? 2.913 4.836 -23.168 1.00 84.12 90 LYS A N 1
ATOM 713 C CA . LYS A 1 90 ? 3.693 5.332 -24.307 1.00 84.12 90 LYS A CA 1
ATOM 714 C C . LYS A 1 90 ? 5.142 4.872 -24.114 1.00 84.12 90 LYS A C 1
ATOM 716 O O . LYS A 1 90 ? 5.645 5.030 -23.005 1.00 84.12 90 LYS A O 1
ATOM 721 N N . PRO A 1 91 ? 5.797 4.275 -25.123 1.00 83.44 91 PRO A N 1
ATOM 722 C CA . PRO A 1 91 ? 7.217 3.981 -25.018 1.00 83.44 91 PRO A CA 1
ATOM 723 C C . PRO A 1 91 ? 8.001 5.296 -25.023 1.00 83.44 91 PRO A C 1
ATOM 725 O O . PRO A 1 91 ? 7.830 6.116 -25.928 1.00 83.44 91 PRO A O 1
ATOM 728 N N . ASP A 1 92 ? 8.867 5.479 -24.032 1.00 79.81 92 ASP A N 1
ATOM 729 C CA . ASP A 1 92 ? 9.822 6.581 -24.015 1.00 79.81 92 ASP A CA 1
ATOM 730 C C . ASP A 1 92 ? 10.955 6.248 -24.996 1.00 79.81 92 ASP A C 1
ATOM 732 O O . ASP A 1 92 ? 11.919 5.560 -24.662 1.00 79.81 92 ASP A O 1
ATOM 736 N N . VAL A 1 93 ? 10.808 6.673 -26.254 1.00 84.56 93 VAL A N 1
ATOM 737 C CA . VAL A 1 93 ? 11.883 6.585 -27.249 1.00 84.56 93 VAL A CA 1
ATOM 738 C C . VAL A 1 93 ? 12.695 7.869 -27.165 1.00 84.56 93 VAL A C 1
ATOM 740 O O . VAL A 1 93 ? 12.289 8.909 -27.685 1.00 84.56 93 VAL A O 1
ATOM 743 N N . PHE A 1 94 ? 13.842 7.799 -26.496 1.00 82.56 94 PHE A N 1
ATOM 744 C CA . PHE A 1 94 ? 14.817 8.883 -26.525 1.00 82.56 94 PHE A CA 1
ATOM 745 C C . PHE A 1 94 ? 15.582 8.828 -27.856 1.00 82.56 94 PHE A C 1
ATOM 747 O O . PHE A 1 94 ? 16.109 7.766 -28.198 1.00 82.56 94 PHE A O 1
ATOM 754 N N . PRO A 1 95 ? 15.647 9.926 -28.630 1.00 84.31 95 PRO A N 1
ATOM 755 C CA . PRO A 1 95 ? 16.534 9.982 -29.784 1.00 84.31 95 PRO A CA 1
ATOM 756 C C . PRO A 1 95 ? 17.998 9.916 -29.321 1.00 84.31 95 PRO A C 1
ATOM 758 O O . PRO A 1 95 ? 18.323 10.379 -28.226 1.00 84.31 95 PRO A O 1
ATOM 761 N N . ASP A 1 96 ? 18.878 9.356 -30.156 1.00 82.00 96 ASP A N 1
ATOM 762 C CA . ASP A 1 96 ? 20.327 9.403 -29.925 1.00 82.00 96 ASP A CA 1
ATOM 763 C C . ASP A 1 96 ? 20.753 10.880 -29.801 1.00 82.00 96 ASP A C 1
ATOM 765 O O . ASP A 1 96 ? 20.506 11.657 -30.731 1.00 82.00 96 ASP A O 1
ATOM 769 N N . PRO A 1 97 ? 21.336 11.310 -28.665 1.00 75.25 97 PRO A N 1
ATOM 770 C CA . PRO A 1 97 ? 21.737 12.702 -28.469 1.00 75.25 97 PRO A CA 1
ATOM 771 C C . PRO A 1 97 ? 22.865 13.129 -29.417 1.00 75.25 97 PRO A C 1
ATOM 773 O O . PRO A 1 97 ? 23.115 14.324 -29.573 1.00 75.25 97 PRO A O 1
ATOM 776 N N . THR A 1 98 ? 23.550 12.172 -30.046 1.00 79.12 98 THR A N 1
ATOM 777 C CA . THR A 1 98 ? 24.669 12.412 -30.952 1.00 79.12 98 THR A CA 1
ATOM 778 C C . THR A 1 98 ? 24.307 11.968 -32.367 1.00 79.12 98 THR A C 1
ATOM 780 O O . THR A 1 98 ? 24.262 10.767 -32.636 1.00 79.12 98 THR A O 1
ATOM 783 N N . PRO A 1 99 ? 24.071 12.895 -33.318 1.00 80.06 99 PRO A N 1
ATOM 784 C CA . PRO A 1 99 ? 23.943 12.505 -34.714 1.00 80.06 99 PRO A CA 1
ATOM 785 C C . PRO A 1 99 ? 25.249 11.835 -35.154 1.00 80.06 99 PRO A C 1
ATOM 787 O O . PRO A 1 99 ? 26.342 12.329 -34.866 1.00 80.06 99 PRO A O 1
ATOM 790 N N . LYS A 1 100 ? 25.143 10.694 -35.842 1.00 80.38 100 LYS A N 1
ATOM 791 C CA . LYS A 1 100 ? 26.314 10.028 -36.419 1.00 80.38 100 LYS A CA 1
ATOM 792 C C . LYS A 1 100 ? 27.017 11.002 -37.362 1.00 80.38 100 LYS A C 1
ATOM 794 O O . LYS A 1 100 ? 26.361 11.664 -38.167 1.00 80.38 100 LYS A O 1
ATOM 799 N N . LEU A 1 101 ? 28.342 11.085 -37.256 1.00 82.06 101 LEU A N 1
ATOM 800 C CA . LEU A 1 101 ? 29.136 11.814 -38.239 1.00 82.06 101 LEU A CA 1
ATOM 801 C C . LEU A 1 101 ? 28.925 11.181 -39.629 1.00 82.06 101 LEU A C 1
ATOM 803 O O . LEU A 1 101 ? 28.809 9.956 -39.707 1.00 82.06 101 LEU A O 1
ATOM 807 N N . PRO A 1 102 ? 28.881 11.980 -40.710 1.00 86.19 102 PRO A N 1
ATOM 808 C CA . PRO A 1 102 ? 28.885 11.460 -42.074 1.00 86.19 102 PRO A CA 1
ATOM 809 C C . PRO A 1 102 ? 30.092 10.547 -42.323 1.00 86.19 102 PRO A C 1
ATOM 811 O O . PRO A 1 102 ? 31.186 10.829 -41.831 1.00 86.19 102 PRO A O 1
ATOM 814 N N . ASP A 1 103 ? 29.911 9.491 -43.121 1.00 82.06 103 ASP A N 1
ATOM 815 C CA . ASP A 1 103 ? 30.976 8.514 -43.410 1.00 82.06 103 ASP A CA 1
ATOM 816 C C . ASP A 1 103 ? 32.180 9.131 -44.149 1.00 82.06 103 ASP A C 1
ATOM 818 O O . ASP A 1 103 ? 33.295 8.627 -44.041 1.00 82.06 103 ASP A O 1
ATOM 822 N N . ASP A 1 104 ? 31.965 10.245 -44.854 1.00 86.44 104 ASP A N 1
ATOM 823 C CA . ASP A 1 104 ? 32.985 10.992 -45.608 1.00 86.44 104 ASP A CA 1
ATOM 824 C C . ASP A 1 104 ? 33.762 12.010 -44.746 1.00 86.44 104 ASP A C 1
ATOM 826 O O . ASP A 1 104 ? 34.569 12.795 -45.241 1.00 86.44 104 ASP A O 1
ATOM 830 N N . TYR A 1 105 ? 33.516 12.053 -43.431 1.00 84.38 105 TYR A N 1
ATOM 831 C CA . TYR A 1 105 ? 34.242 12.972 -42.558 1.00 84.38 105 TYR A CA 1
ATOM 832 C C . TYR A 1 105 ? 35.712 12.534 -42.417 1.00 84.38 105 TYR A C 1
ATOM 834 O O . TYR A 1 105 ? 35.973 11.372 -42.078 1.00 84.38 105 TYR A O 1
ATOM 842 N N . PRO A 1 106 ? 36.692 13.437 -42.615 1.00 85.81 106 PRO A N 1
ATOM 843 C CA . PRO A 1 106 ? 38.103 13.0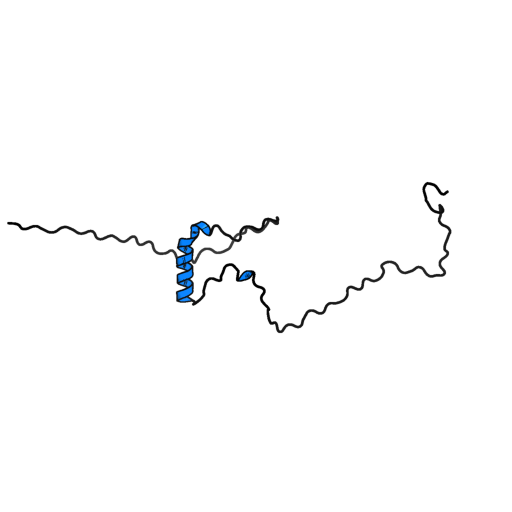83 -42.538 1.00 85.81 106 PRO A CA 1
ATOM 844 C C . PRO A 1 106 ? 38.449 12.557 -41.142 1.00 85.81 106 PRO A C 1
ATOM 846 O O . PRO A 1 106 ? 38.333 13.254 -40.132 1.00 85.81 106 PRO A O 1
ATOM 849 N N . ARG A 1 107 ? 38.890 11.297 -41.081 1.00 83.38 107 ARG A N 1
ATOM 850 C CA . ARG A 1 107 ? 39.371 10.670 -39.849 1.00 83.38 107 ARG A CA 1
ATOM 851 C C . ARG A 1 107 ? 40.855 10.961 -39.692 1.00 83.38 107 ARG A C 1
ATOM 853 O O . ARG A 1 107 ? 41.702 10.181 -40.124 1.00 83.38 107 ARG A O 1
ATOM 860 N N . GLU A 1 108 ? 41.155 12.100 -39.084 1.00 87.12 108 GLU A N 1
ATOM 861 C CA . GLU A 1 108 ? 42.524 12.438 -38.708 1.00 87.12 108 GLU A CA 1
ATOM 862 C C . GLU A 1 108 ? 43.095 11.386 -37.739 1.00 87.12 108 GLU A C 1
ATOM 864 O O . GLU A 1 108 ? 42.354 10.813 -36.926 1.00 87.12 108 GLU A O 1
ATOM 869 N N . PRO A 1 109 ? 44.407 11.099 -37.805 1.00 87.38 109 PRO A N 1
ATOM 870 C CA . PRO A 1 109 ? 45.041 10.227 -36.830 1.00 87.38 109 PRO A CA 1
ATOM 871 C C . PRO A 1 109 ? 44.920 10.827 -35.424 1.00 87.38 109 PRO A C 1
ATOM 873 O O . PRO A 1 109 ? 44.909 12.044 -35.234 1.00 87.38 109 PRO A O 1
ATOM 876 N N . ALA A 1 110 ? 44.852 9.967 -34.409 1.00 85.38 110 ALA A N 1
ATOM 877 C CA . ALA A 1 110 ? 44.806 10.419 -33.025 1.00 85.38 110 ALA A CA 1
ATOM 878 C C . ALA A 1 110 ? 46.047 11.270 -32.692 1.00 85.38 110 ALA A C 1
ATOM 880 O O . ALA A 1 110 ? 47.177 10.822 -32.880 1.00 85.38 110 ALA A O 1
ATOM 881 N N . LYS A 1 111 ? 45.834 12.475 -32.140 1.00 83.25 111 LYS A N 1
ATOM 882 C CA . LYS A 1 111 ? 46.887 13.477 -31.862 1.00 83.25 111 LYS A CA 1
ATOM 883 C C . LYS A 1 111 ? 48.100 12.934 -31.090 1.00 83.25 111 LYS A C 1
ATOM 885 O O . LYS A 1 111 ? 49.209 13.416 -31.279 1.00 83.25 111 LYS A O 1
ATOM 890 N N . TYR A 1 112 ? 47.881 11.959 -30.210 1.00 82.38 112 TYR A N 1
ATOM 891 C CA . TYR A 1 112 ? 48.911 11.354 -29.357 1.00 82.38 112 TYR A CA 1
ATOM 892 C C . TYR A 1 112 ? 48.856 9.820 -29.411 1.00 82.38 112 TYR A C 1
ATOM 894 O O . TYR A 1 112 ? 49.046 9.151 -28.395 1.00 82.38 112 TYR A O 1
ATOM 902 N N . GLY A 1 113 ? 48.487 9.263 -30.569 1.00 85.00 113 GLY A N 1
ATOM 903 C CA . GLY A 1 113 ? 48.347 7.821 -30.744 1.00 85.00 113 GLY A CA 1
ATOM 904 C C . GLY A 1 113 ? 47.348 7.213 -29.757 1.00 85.00 113 GLY A C 1
ATOM 905 O O . GLY A 1 113 ? 46.208 7.664 -29.638 1.00 85.00 113 GLY A O 1
ATOM 906 N N . SER A 1 114 ? 47.788 6.180 -29.042 1.00 84.81 114 SER A N 1
ATOM 907 C CA . SER A 1 114 ? 46.936 5.367 -28.170 1.00 84.81 114 SER A CA 1
ATOM 908 C C . SER A 1 114 ? 46.690 5.955 -26.773 1.00 84.81 114 SER A C 1
ATOM 910 O O . SER A 1 114 ? 45.781 5.509 -26.076 1.00 84.81 114 SER A O 1
ATOM 912 N N . ARG A 1 115 ? 47.476 6.963 -26.357 1.00 77.62 115 ARG A N 1
ATOM 913 C CA . ARG A 1 115 ? 47.459 7.555 -25.001 1.00 77.62 115 ARG A CA 1
ATOM 914 C C . ARG A 1 115 ? 47.615 6.531 -23.860 1.00 77.62 115 ARG A C 1
ATOM 916 O O . ARG A 1 115 ? 47.276 6.845 -22.719 1.00 77.62 115 ARG A O 1
ATOM 923 N N . PHE A 1 116 ? 48.129 5.332 -24.140 1.00 84.44 116 PHE A N 1
ATOM 924 C CA . PHE A 1 116 ? 48.501 4.370 -23.106 1.00 84.44 116 PHE A CA 1
ATOM 925 C C . PHE A 1 116 ? 49.805 4.805 -22.438 1.00 84.44 116 PHE A C 1
ATOM 927 O O . PHE A 1 116 ? 50.716 5.290 -23.098 1.00 84.44 116 PHE A O 1
ATOM 934 N N . HIS A 1 117 ? 49.924 4.600 -21.125 1.00 79.56 117 HIS A N 1
ATOM 935 C CA . HIS A 1 117 ? 51.086 5.071 -20.357 1.00 79.56 117 HIS A CA 1
ATOM 936 C C . HIS A 1 117 ? 52.424 4.429 -20.776 1.00 79.56 117 HIS A C 1
ATOM 938 O O . HIS A 1 117 ? 53.476 4.924 -20.385 1.00 79.56 117 HIS A O 1
ATOM 944 N N . TRP A 1 118 ? 52.391 3.330 -21.536 1.00 79.75 118 TRP A N 1
ATOM 945 C CA . TRP A 1 118 ? 53.557 2.513 -21.899 1.00 79.75 118 TRP A CA 1
ATOM 946 C C . TRP A 1 118 ? 53.707 2.264 -23.411 1.00 79.75 118 TRP A C 1
ATOM 948 O O . TRP A 1 118 ? 54.641 1.577 -23.819 1.00 79.75 118 TRP A O 1
ATOM 958 N N . LEU A 1 119 ? 52.800 2.789 -24.240 1.00 72.81 119 LEU A N 1
ATOM 959 C CA . LEU A 1 119 ? 52.929 2.793 -25.699 1.00 72.81 119 LEU A CA 1
ATOM 960 C C . LEU A 1 119 ? 52.973 4.254 -26.149 1.00 72.81 119 LEU A C 1
ATOM 962 O O . LEU A 1 119 ? 51.943 4.931 -26.121 1.00 72.8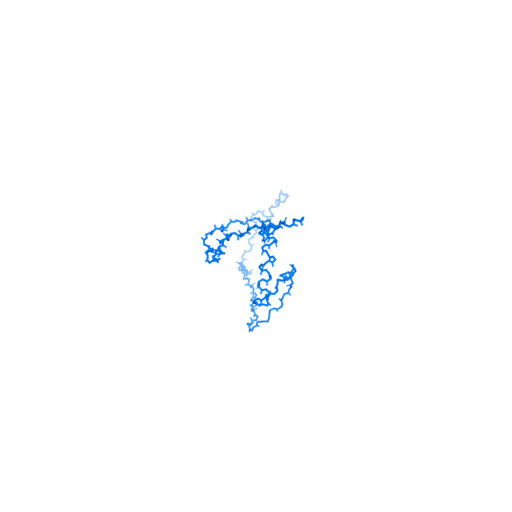1 119 LEU A O 1
ATOM 966 N N . ASN A 1 120 ? 54.164 4.711 -26.539 1.00 62.25 120 ASN A N 1
ATOM 967 C CA . ASN A 1 120 ? 54.339 5.982 -27.242 1.00 62.25 120 ASN A CA 1
ATOM 968 C C . ASN A 1 120 ? 53.895 5.845 -28.698 1.00 62.25 120 ASN A C 1
ATOM 970 O O . ASN A 1 120 ? 54.321 4.858 -29.341 1.00 62.25 120 ASN A O 1
#

pLDDT: mean 72.6, std 19.94, range [36.88, 97.75]

Secondary structure (DSSP, 8-state):
---------------------TT-----S------------S--SGGG-HHHHHHHHHHHHHHH-PPPPPTTTTTS-------SPPPPPPP--PPPSSPPPPTTS--PPPTTTT--TT--

Radius of gyration: 39.2 Å; chains: 1; bounding box: 96×31×120 Å

Foldseek 3Di:
DDDDDDDDDDDPDDDPPPPDPPPDDDPPDDDDDDDDDDPDDVPPVCVVVVVVVVVVQVVCCVPVVDHDDDPCPVVDDDDDDDPDDDDDDDDPDDDDPDDDDPPPPDDDADPVHPPDPPDD

Organism: Timema shepardi (NCBI:txid629360)